Protein 4PZJ (pdb70)

Nearest PDB structures (foldseek):
  4pzj-assembly1_A-2  TM=9.991E-01  e=7.714E-11  Eggerthella lenta DSM 2243
  5xxp-assembly1_B  TM=8.390E-01  e=1.028E-04  Cupriavidus necator
  4ihs-assembly3_C  TM=8.800E-01  e=5.799E-04  Acinetobacter baylyi ADP1
  7d98-assembly1_Q  TM=8.339E-01  e=5.076E-04  Cupriavidus necator
  5fo5-assembly1_A-2  TM=8.628E-01  e=9.238E-04  Escherichia coli K-12

Organism: Eggerthella lenta (strain ATCC 25559 / DSM 2243 / CCUG 17323 / JCM 9979 / KCTC 3265 / NCTC 11813 / VPI 0255 / 1899 B) (NCBI:txid479437)

Secondary structure (DSSP, 8-state):
-HHHHHHHHH----HHHHHHHHTS-HHHHHHHHHHHHHHHTS-SEEEETTEEEE-HHHHHHHHHHT-

Solvent-accessible surface area: 4752 Å² total

Sequence (67 aa):
LDFRVETFLTVRTNYTRAAEELNITQPAVSQHIIAHLERDYGVPLFAYRNKKLQLTDAGALLRDALST

B-factor: mean 31.16, std 11.73, range [16.39, 90.83]

Foldseek 3Di:
DVVLLQLLVLVVPPQCVSCVVVVHHSVVSVVSQVVVCVVVVHHQWDADPNRIDGDPVVVVSVVVVVD

Radius of gyration: 11.24 Å; Cα contacts (8 Å, |Δi|>4): 64; chains: 1; bounding box: 28×23×25 Å

Structure (mmCIF, N/CA/C/O backbone):
data_4PZJ
#
_entry.id   4PZJ
#
_cell.length_a   31.623
_cell.length_b   31.623
_cell.length_c   132.340
_cell.angle_alpha   90.00
_cell.angle_beta   90.00
_cell.angle_gamma   90.00
#
_symmetry.space_group_name_H-M   'P 43 21 2'
#
loop_
_entity.id
_entity.type
_entity.pdbx_description
1 polymer 'Transcriptional regulator, LysR family'
2 non-polymer 'CHLORIDE ION'
3 water water
#
loop_
_atom_site.group_PDB
_atom_site.id
_atom_site.type_symbol
_atom_site.label_atom_id
_atom_site.label_alt_id
_atom_site.label_comp_id
_atom_site.label_asym_id
_atom_site.label_entity_id
_atom_site.label_seq_id
_atom_site.pdbx_PDB_ins_code
_atom_site.Cartn_x
_atom_site.Cartn_y
_atom_site.Cartn_z
_atom_site.occupancy
_atom_site.B_iso_or_equiv
_atom_site.auth_seq_id
_atom_site.auth_comp_id
_atom_site.auth_asym_id
_atom_site.auth_atom_id
_atom_site.pdbx_PDB_model_num
ATOM 9 N N .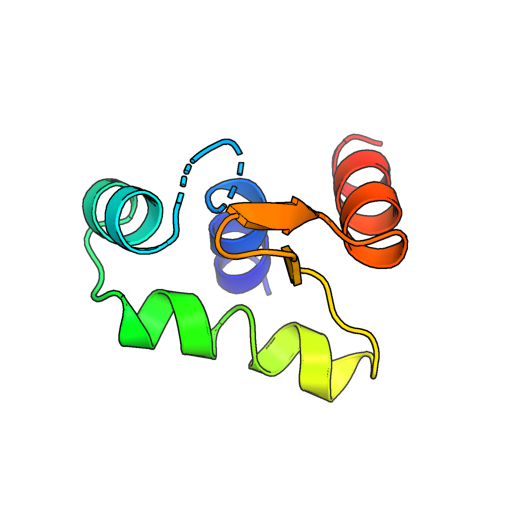 LEU A 1 2 ? 11.339 5.162 37.331 1.00 41.70 2 LEU A N 1
ATOM 10 C CA . LEU A 1 2 ? 10.269 5.559 38.242 1.00 40.05 2 LEU A CA 1
ATOM 11 C C . LEU A 1 2 ? 10.634 6.676 39.195 1.00 37.24 2 LEU A C 1
ATOM 12 O O . LEU A 1 2 ? 11.747 6.735 39.731 1.00 34.45 2 LEU A O 1
ATOM 17 N N . ASP A 1 3 ? 9.677 7.570 39.387 1.00 37.14 3 ASP A N 1
ATOM 18 C CA . ASP A 1 3 ? 9.859 8.761 40.222 1.00 38.96 3 ASP A CA 1
ATOM 19 C C . ASP A 1 3 ? 10.498 8.469 41.578 1.00 36.56 3 ASP A C 1
ATOM 20 O O . ASP A 1 3 ? 11.455 9.144 41.997 1.00 36.61 3 ASP A O 1
ATOM 25 N N . PHE A 1 4 ? 10.011 7.424 42.236 1.00 30.98 4 PHE A N 1
ATOM 26 C CA . PHE A 1 4 ? 10.474 7.089 43.572 1.00 31.59 4 PHE A CA 1
ATOM 27 C C . PHE A 1 4 ? 11.881 6.492 43.575 1.00 28.34 4 PHE A C 1
ATOM 28 O O . PHE A 1 4 ? 12.597 6.728 44.522 1.00 27.47 4 PHE A O 1
ATOM 36 N N . ARG A 1 5 ? 12.256 5.747 42.535 1.00 28.88 5 ARG A N 1
ATOM 37 C CA . ARG A 1 5 ? 13.629 5.219 42.450 1.00 29.16 5 ARG A CA 1
ATOM 38 C C . ARG A 1 5 ? 14.573 6.371 42.207 1.00 28.57 5 ARG A C 1
ATOM 39 O O . ARG A 1 5 ? 15.655 6.416 42.798 1.00 28.98 5 ARG A O 1
ATOM 47 N N . VAL A 1 6 ? 14.168 7.300 41.358 1.00 30.75 6 VAL A N 1
ATOM 48 C CA . VAL A 1 6 ? 14.957 8.498 41.083 1.00 30.03 6 VAL A CA 1
ATOM 49 C C . VAL A 1 6 ? 15.159 9.298 42.362 1.00 28.40 6 VAL A C 1
ATOM 50 O O . VAL A 1 6 ? 16.285 9.670 42.689 1.00 24.90 6 VAL A O 1
ATOM 54 N N . GLU A 1 7 ? 14.092 9.519 43.122 1.00 24.78 7 GLU A N 1
ATOM 55 C CA . GLU A 1 7 ? 14.162 10.255 44.382 1.00 26.71 7 GLU A CA 1
ATOM 56 C C . GLU A 1 7 ? 15.102 9.580 45.371 1.00 24.28 7 GLU A C 1
ATOM 57 O O . GLU A 1 7 ? 15.834 10.223 46.093 1.00 25.93 7 GLU A O 1
ATOM 63 N N . THR A 1 8 ? 15.095 8.244 45.428 1.00 22.85 8 THR A N 1
ATOM 64 C CA . THR A 1 8 ? 15.970 7.563 46.344 1.00 21.78 8 THR A CA 1
ATOM 65 C C . THR A 1 8 ? 17.410 7.747 45.896 1.00 20.61 8 THR A C 1
ATOM 66 O O . THR A 1 8 ? 18.275 8.033 46.733 1.00 21.85 8 THR A O 1
ATOM 70 N N . PHE A 1 9 ? 17.634 7.589 44.598 1.00 22.25 9 PHE A N 1
ATOM 71 C CA . PHE A 1 9 ? 19.002 7.754 44.054 1.00 19.04 9 PHE A CA 1
ATOM 72 C C . PHE A 1 9 ? 19.523 9.155 44.413 1.00 19.78 9 PHE A C 1
ATOM 73 O O . PHE A 1 9 ? 20.661 9.300 44.905 1.00 22.41 9 PHE A O 1
ATOM 81 N N . LEU A 1 10 ? 18.724 10.166 44.167 1.00 20.39 10 LEU A N 1
ATOM 82 C CA . LEU A 1 10 ? 19.205 11.521 44.459 1.00 20.89 10 LEU A CA 1
ATOM 83 C C . LEU A 1 10 ? 19.491 11.765 45.949 1.00 21.49 10 LEU A C 1
ATOM 84 O O . LEU A 1 10 ? 20.430 12.497 46.331 1.00 23.18 10 LEU A O 1
ATOM 89 N N . THR A 1 11 ? 18.671 11.190 46.834 1.00 19.54 11 THR A N 1
ATOM 90 C CA . THR A 1 11 ? 18.854 11.314 48.247 1.00 19.64 11 THR A CA 1
ATOM 91 C C . THR A 1 11 ? 20.186 10.645 48.664 1.00 20.65 11 THR A C 1
ATOM 92 O O . THR A 1 11 ? 20.928 11.196 49.436 1.00 22.88 11 THR A O 1
ATOM 96 N N . VAL A 1 12 ? 20.401 9.394 48.241 1.00 21.62 12 VAL A N 1
ATOM 97 C CA . VAL A 1 12 ? 21.648 8.750 48.577 1.00 21.47 12 VAL A CA 1
ATOM 98 C C . VAL A 1 12 ? 22.830 9.476 47.999 1.00 22.06 12 VAL A C 1
ATOM 99 O O . VAL A 1 12 ? 23.878 9.555 48.671 1.00 22.15 12 VAL A O 1
ATOM 123 N N . ARG A 1 14 ? 23.084 12.559 47.522 1.00 19.98 14 ARG A N 1
ATOM 124 C CA . ARG A 1 14 ? 23.270 13.785 48.338 1.00 22.57 14 ARG A CA 1
ATOM 125 C C . ARG A 1 14 ? 23.820 13.534 49.718 1.00 23.49 14 ARG A C 1
ATOM 126 O O . ARG A 1 14 ? 24.726 14.239 50.176 1.00 23.90 14 ARG A O 1
ATOM 134 N N . THR A 1 15 ? 23.308 12.495 50.385 1.00 22.79 15 THR A N 1
ATOM 135 C CA . THR A 1 15 ? 23.704 12.164 51.750 1.00 22.91 15 THR A CA 1
ATOM 136 C C . THR A 1 15 ? 25.027 11.370 51.832 1.00 21.89 15 THR A C 1
ATOM 137 O O . THR A 1 15 ? 25.736 11.423 52.842 1.00 22.94 15 THR A O 1
ATOM 149 N N . ASN A 1 17 ? 25.209 8.336 52.286 1.00 24.78 17 ASN A N 1
ATOM 150 C CA . ASN A 1 17 ? 25.064 7.540 53.475 1.00 22.25 17 ASN A CA 1
ATOM 151 C C . ASN A 1 17 ? 23.708 6.877 53.344 1.00 23.98 17 ASN A C 1
ATOM 152 O O . ASN A 1 17 ? 22.707 7.521 53.479 1.00 23.80 17 ASN A O 1
ATOM 157 N N . TYR A 1 18 ? 23.673 5.577 53.138 1.00 22.28 18 TYR A N 1
ATOM 158 C CA . TYR A 1 18 ? 22.348 4.957 52.956 1.00 21.87 18 TYR A CA 1
ATOM 159 C C . TYR A 1 18 ? 21.395 5.015 54.147 1.00 25.74 18 TYR A C 1
ATOM 160 O O . TYR A 1 18 ? 20.186 5.216 53.934 1.00 24.24 18 TYR A O 1
ATOM 169 N N . THR A 1 19 ? 21.869 4.757 55.371 1.00 24.55 19 THR A N 1
ATOM 170 C CA . THR A 1 19 ? 20.954 4.769 56.548 1.00 24.12 19 THR A CA 1
ATOM 171 C C . THR A 1 19 ? 20.400 6.172 56.733 1.00 24.92 19 THR A C 1
ATOM 172 O O . THR A 1 19 ? 19.253 6.325 57.094 1.00 25.19 19 THR A O 1
ATOM 176 N N . ARG A 1 20 ? 21.206 7.173 56.461 1.00 25.27 20 ARG A N 1
ATOM 177 C CA . ARG A 1 20 ? 20.776 8.567 56.549 1.00 27.95 20 ARG A CA 1
ATOM 178 C C . ARG A 1 20 ? 19.693 8.886 55.509 1.00 26.98 20 ARG A C 1
ATOM 179 O O . ARG A 1 20 ? 18.702 9.561 55.806 1.00 28.01 20 ARG A O 1
ATOM 187 N N . ALA A 1 21 ? 19.875 8.400 54.287 1.00 26.13 21 ALA A N 1
ATOM 188 C CA . ALA A 1 21 ? 18.888 8.573 53.209 1.00 25.26 21 ALA A CA 1
ATOM 189 C C . ALA A 1 21 ? 17.593 7.932 53.649 1.00 23.93 21 ALA A C 1
ATOM 190 O O . ALA A 1 21 ? 16.484 8.465 53.431 1.00 23.33 21 ALA A O 1
ATOM 192 N N . ALA A 1 22 ? 17.696 6.717 54.188 1.00 23.51 22 ALA A N 1
ATOM 193 C CA . ALA A 1 22 ? 16.477 6.032 54.647 1.00 26.24 22 ALA A CA 1
ATOM 194 C C . ALA A 1 22 ? 15.727 6.848 55.695 1.00 26.94 22 ALA A C 1
ATOM 195 O O . ALA A 1 22 ? 14.515 6.973 55.607 1.00 26.96 22 ALA A O 1
ATOM 197 N N . GLU A 1 23 ? 16.437 7.414 56.665 1.00 26.21 23 GLU A N 1
ATOM 198 C CA . GLU A 1 23 ? 15.785 8.200 57.728 1.00 30.07 23 GLU A CA 1
ATOM 199 C C . GLU A 1 23 ? 15.086 9.358 57.080 1.00 29.08 23 GLU A C 1
ATOM 200 O O . GLU A 1 23 ? 13.936 9.692 57.411 1.00 26.72 23 GLU A O 1
ATOM 20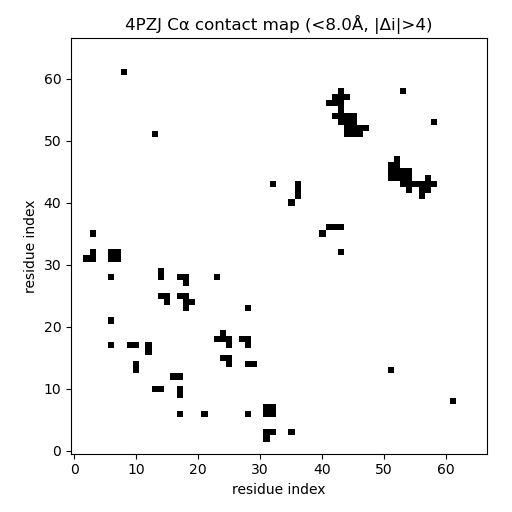6 N N . GLU A 1 24 ? 15.746 9.959 56.106 1.00 26.17 24 GLU A N 1
ATOM 207 C CA . GLU A 1 24 ? 15.200 11.166 55.446 1.00 27.15 24 GLU A CA 1
ATOM 208 C C . GLU A 1 24 ? 13.969 10.825 54.650 1.00 28.36 24 GLU A C 1
ATOM 209 O O . GLU A 1 24 ? 12.989 11.556 54.663 1.00 29.44 24 GLU A O 1
ATOM 215 N N . LEU A 1 25 ? 13.991 9.665 54.004 1.00 25.49 25 LEU A N 1
ATOM 216 C CA . LEU A 1 25 ? 12.866 9.219 53.170 1.00 27.11 25 LEU A CA 1
ATOM 217 C C . LEU A 1 25 ? 11.752 8.546 53.962 1.00 28.02 25 LEU A C 1
ATOM 218 O O . LEU A 1 25 ? 10.698 8.246 53.399 1.00 27.14 25 LEU A O 1
ATOM 223 N N . ASN A 1 26 ? 11.991 8.289 55.236 1.00 27.18 26 ASN A N 1
ATOM 224 C CA . ASN A 1 26 ? 11.033 7.602 56.114 1.00 29.23 26 ASN A CA 1
ATOM 225 C C . ASN A 1 26 ? 10.706 6.209 55.604 1.00 29.91 26 ASN A C 1
ATOM 226 O O . ASN A 1 26 ? 9.544 5.763 55.606 1.00 30.89 26 ASN A O 1
ATOM 231 N N . ILE A 1 27 ? 11.745 5.517 55.140 1.00 24.17 27 ILE A N 1
ATOM 232 C CA . ILE A 1 27 ? 11.616 4.144 54.705 1.00 26.27 27 ILE A CA 1
ATOM 233 C C . ILE A 1 27 ? 12.823 3.430 55.295 1.00 26.69 27 ILE A C 1
ATOM 234 O O . ILE A 1 27 ? 13.682 4.066 55.844 1.00 28.13 27 ILE A O 1
ATOM 239 N N . THR A 1 28 ? 12.868 2.109 55.175 1.00 26.54 28 THR A N 1
ATOM 240 C CA . THR A 1 28 ? 13.924 1.356 55.786 1.00 24.86 28 THR A CA 1
ATOM 241 C C . THR A 1 28 ? 15.153 1.364 54.871 1.00 20.53 28 THR A C 1
ATOM 242 O O . THR A 1 28 ? 15.041 1.595 53.685 1.00 22.80 28 THR A O 1
ATOM 246 N N . GLN A 1 29 ? 16.334 1.098 55.428 1.00 22.61 29 GLN A N 1
ATOM 247 C CA . GLN A 1 29 ? 17.482 1.008 54.569 1.00 21.91 29 GLN A CA 1
ATOM 248 C C . GLN A 1 29 ? 17.356 -0.087 53.497 1.00 20.09 29 GLN A C 1
ATOM 249 O O . GLN A 1 29 ? 17.674 0.106 52.334 1.00 21.92 29 GLN A O 1
ATOM 255 N N . PRO A 1 30 ? 16.902 -1.309 53.870 1.00 21.03 30 PRO A N 1
ATOM 256 C CA . PRO A 1 30 ? 16.761 -2.228 52.784 1.00 22.53 30 PRO A CA 1
ATOM 257 C C . PRO A 1 30 ? 15.856 -1.759 51.644 1.00 23.12 30 PRO A C 1
ATOM 258 O O . PRO A 1 30 ? 16.112 -2.101 50.500 1.00 23.15 30 PRO A O 1
ATOM 262 N N . ALA A 1 31 ? 14.825 -0.943 51.938 1.00 23.06 31 ALA A N 1
ATOM 263 C CA . ALA A 1 31 ? 13.992 -0.371 50.898 1.00 25.64 31 ALA A CA 1
ATOM 264 C C . ALA A 1 31 ? 14.773 0.566 49.986 1.00 22.05 31 ALA A C 1
ATOM 265 O O . ALA A 1 31 ? 14.646 0.482 48.774 1.00 23.81 31 ALA A O 1
ATOM 267 N N . VAL A 1 32 ? 15.602 1.430 50.596 1.00 22.58 32 VAL A N 1
ATOM 268 C CA . VAL A 1 32 ? 16.486 2.313 49.877 1.00 22.33 32 VAL A CA 1
ATOM 269 C C . VAL A 1 32 ? 17.397 1.477 48.956 1.00 20.27 32 VAL A C 1
ATOM 270 O O . VAL A 1 32 ? 17.521 1.718 47.762 1.00 20.20 32 VAL A O 1
ATOM 274 N N . SER A 1 33 ? 18.031 0.464 49.524 1.00 24.07 33 SER A N 1
ATOM 275 C CA . SER A 1 33 ? 18.939 -0.379 48.759 1.00 22.22 33 SER A CA 1
ATOM 276 C C . SER A 1 33 ? 18.255 -1.149 47.624 1.00 24.07 33 SER A C 1
ATOM 277 O O . SER A 1 33 ? 18.809 -1.261 46.561 1.00 23.55 33 SER A O 1
ATOM 280 N N . GLN A 1 34 ? 16.996 -1.594 47.816 1.00 22.84 34 GLN A N 1
ATOM 281 C CA . GLN A 1 34 ? 16.230 -2.236 46.757 1.00 26.11 34 GLN A CA 1
ATOM 282 C C . GLN A 1 34 ? 15.899 -1.281 45.589 1.00 23.03 34 GLN A C 1
ATOM 28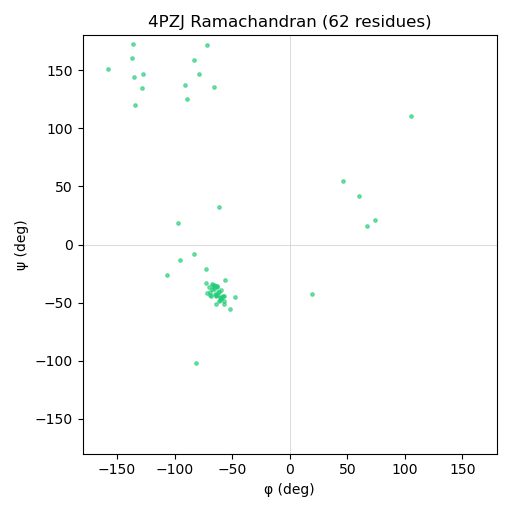3 O O . GLN A 1 34 ? 15.949 -1.664 44.427 1.00 24.61 34 GLN A O 1
ATOM 289 N N . HIS A 1 35 ? 15.584 -0.012 45.880 1.00 21.65 35 HIS A N 1
ATOM 290 C CA . HIS 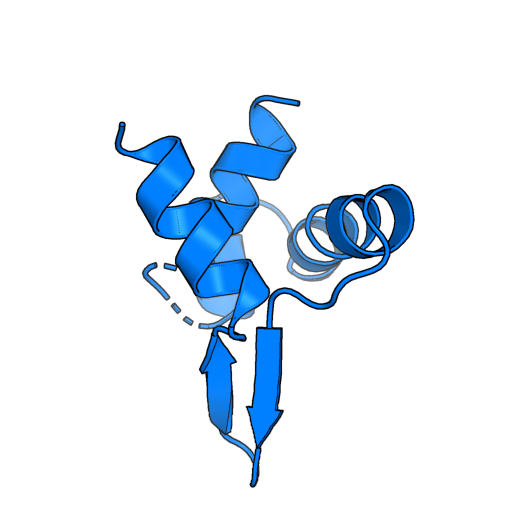A 1 35 ? 15.365 0.928 44.830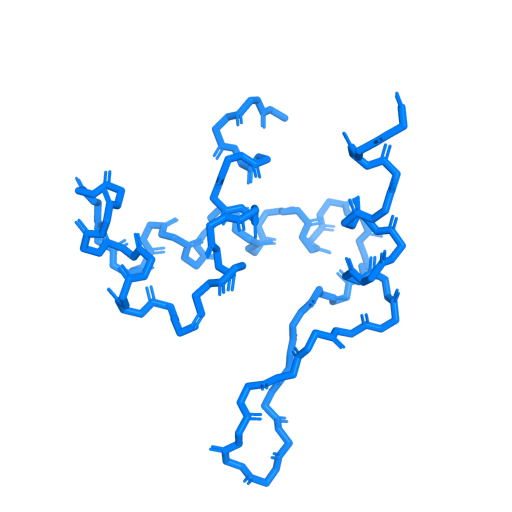 1.00 23.11 35 HIS A CA 1
ATOM 291 C C . HIS A 1 35 ? 16.606 1.102 43.962 1.00 19.80 35 HIS A C 1
ATOM 292 O O . HIS A 1 35 ? 16.536 1.094 42.757 1.00 20.43 35 HIS A O 1
ATOM 299 N N A ILE A 1 36 ? 17.745 1.320 44.635 0.50 21.04 36 ILE A N 1
ATOM 300 N N B ILE A 1 36 ? 17.754 1.300 44.603 0.50 21.88 36 ILE A N 1
ATOM 301 C CA A ILE A 1 36 ? 19.026 1.465 43.954 0.50 20.42 36 ILE A CA 1
ATOM 302 C CA B ILE A 1 36 ? 18.983 1.461 43.849 0.50 21.79 36 ILE A CA 1
ATOM 303 C C A ILE A 1 36 ? 19.366 0.178 43.192 0.50 19.69 36 ILE A C 1
ATOM 304 C C B ILE A 1 36 ? 19.389 0.156 43.168 0.50 20.42 36 ILE A C 1
ATOM 305 O O A ILE A 1 36 ? 19.703 0.220 42.016 0.50 20.55 36 ILE A O 1
ATOM 306 O O B ILE A 1 36 ? 19.793 0.163 42.014 0.50 21.78 36 ILE A O 1
ATOM 315 N N . ALA A 1 37 ? 19.233 -0.961 43.858 1.00 21.63 37 ALA A N 1
ATOM 316 C CA . ALA A 1 37 ? 19.532 -2.240 43.253 1.00 23.77 37 ALA A CA 1
ATOM 317 C C . ALA A 1 37 ? 18.705 -2.484 41.974 1.00 24.15 37 ALA A C 1
ATOM 318 O O . ALA A 1 37 ? 19.165 -3.039 41.024 1.00 25.91 37 ALA A O 1
ATOM 320 N N . HIS A 1 38 ? 17.437 -2.095 41.975 1.00 22.31 38 HIS A N 1
ATOM 321 C CA . HIS A 1 38 ? 16.646 -2.217 40.771 1.00 24.10 38 HIS A CA 1
ATOM 322 C C . HIS A 1 38 ? 17.218 -1.390 39.598 1.00 23.33 38 HIS A C 1
ATOM 323 O O . HIS A 1 38 ? 17.239 -1.848 38.486 1.00 24.86 38 HIS A O 1
ATOM 330 N N . LEU A 1 39 ? 17.621 -0.129 39.834 1.00 23.30 39 LEU A N 1
ATOM 331 C CA . LEU A 1 39 ? 18.190 0.662 38.786 1.00 24.80 39 LEU A CA 1
ATOM 332 C C . LEU A 1 39 ? 19.487 0.032 38.273 1.00 21.99 39 LEU A C 1
ATOM 333 O O . LEU A 1 39 ? 19.725 -0.005 37.086 1.00 22.50 39 LEU A O 1
ATOM 338 N N . GLU A 1 40 ? 20.2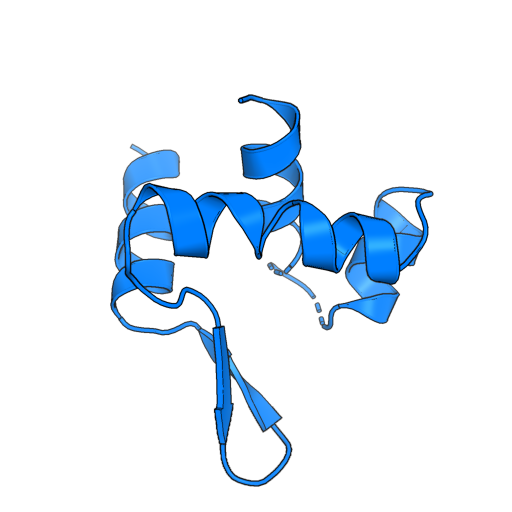91 -0.478 39.189 1.00 23.63 40 GLU A N 1
ATOM 339 C CA . GLU A 1 40 ? 21.581 -1.012 38.808 1.00 23.16 40 GLU A CA 1
ATOM 340 C C . GLU A 1 40 ? 21.396 -2.304 38.016 1.00 25.02 40 GLU A C 1
ATOM 341 O O . GLU A 1 40 ? 22.128 -2.554 37.069 1.00 24.92 40 GLU A O 1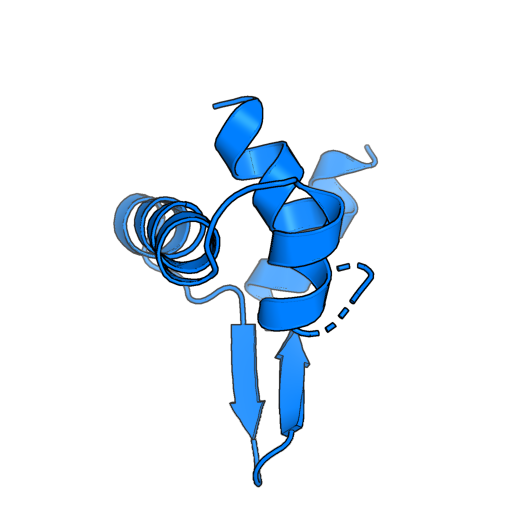
ATOM 347 N N . ARG A 1 41 ? 20.398 -3.097 38.397 1.00 24.24 41 ARG A N 1
ATOM 348 C CA . ARG A 1 41 ? 20.120 -4.321 37.669 1.00 28.56 41 ARG A CA 1
ATOM 349 C C . ARG A 1 41 ? 19.491 -4.008 36.286 1.00 28.75 41 ARG A C 1
ATOM 350 O O . ARG A 1 41 ? 19.884 -4.581 35.259 1.00 29.48 41 ARG A O 1
ATOM 358 N N . ASP A 1 42 ? 18.568 -3.037 36.244 1.00 26.74 42 ASP A N 1
ATOM 359 C CA . ASP A 1 42 ? 17.871 -2.648 35.029 1.00 30.84 42 ASP A CA 1
ATOM 360 C C . ASP A 1 42 ? 18.833 -2.088 33.970 1.00 29.89 42 ASP A C 1
ATOM 361 O O . ASP A 1 42 ? 18.728 -2.463 32.801 1.00 31.42 42 ASP A O 1
ATOM 366 N N . TYR A 1 43 ? 19.778 -1.223 34.383 1.00 26.28 43 TYR A N 1
ATOM 367 C CA . TYR A 1 43 ? 20.730 -0.576 33.489 1.00 26.63 43 TYR A CA 1
ATOM 368 C C . TYR A 1 43 ? 22.072 -1.279 33.381 1.00 28.20 43 TYR A C 1
ATOM 369 O O . TYR A 1 43 ? 22.829 -1.024 32.468 1.00 31.74 43 TYR A O 1
ATOM 378 N N . GLY A 1 44 ? 22.335 -2.209 34.279 1.00 27.96 44 GLY A N 1
ATOM 379 C CA . GLY A 1 44 ? 23.543 -2.988 34.200 1.00 27.74 44 GLY A CA 1
ATOM 380 C C . GLY A 1 44 ? 24.796 -2.272 34.596 1.00 29.35 44 GLY A C 1
ATOM 381 O O . GLY A 1 44 ? 25.901 -2.697 34.228 1.00 31.42 44 GLY A O 1
ATOM 382 N N . VAL A 1 45 ? 24.664 -1.197 35.359 1.00 26.03 45 VAL A N 1
ATOM 383 C CA . VAL A 1 45 ? 25.845 -0.442 35.809 1.00 27.49 45 VAL A CA 1
ATOM 384 C C . VAL A 1 45 ? 25.688 -0.116 37.292 1.00 24.74 45 VAL A C 1
ATOM 385 O O . VAL A 1 45 ? 24.547 0.153 37.758 1.00 26.50 45 VAL A O 1
ATOM 389 N N . PRO A 1 46 ? 26.777 -0.130 38.059 1.00 23.29 46 PRO A N 1
ATOM 390 C CA . PRO A 1 46 ? 26.704 0.234 39.443 1.00 22.58 46 PRO A CA 1
ATOM 391 C C . PRO A 1 46 ? 26.652 1.765 39.572 1.00 21.07 46 PRO A C 1
ATOM 392 O O . PRO A 1 46 ? 27.275 2.465 38.766 1.00 24.95 46 PRO A O 1
ATOM 396 N N . LEU A 1 47 ? 25.944 2.228 40.581 1.00 22.25 47 LEU A N 1
ATOM 397 C CA . LEU A 1 47 ? 25.807 3.672 40.826 1.00 20.66 47 LEU A CA 1
ATOM 398 C C . LEU A 1 47 ? 26.622 4.108 42.034 1.00 21.65 47 LEU A C 1
ATOM 399 O O . LEU A 1 47 ? 26.973 5.284 42.175 1.00 20.64 47 LEU A O 1
ATOM 404 N N . PHE A 1 48 ? 26.852 3.203 42.951 1.00 21.26 48 PHE A N 1
ATOM 405 C CA . PHE A 1 48 ? 27.643 3.435 44.157 1.00 22.06 48 PHE A CA 1
ATOM 406 C C . PHE A 1 48 ? 28.561 2.271 44.406 1.00 23.91 48 PHE A C 1
ATOM 407 O O . PHE A 1 48 ? 28.324 1.181 43.896 1.00 23.08 48 PHE A O 1
ATOM 415 N N . ALA A 1 49 ? 29.602 2.523 45.203 1.00 25.43 49 ALA A N 1
ATOM 416 C CA . ALA A 1 49 ? 30.532 1.478 45.615 1.00 26.66 49 ALA A CA 1
ATOM 417 C C . ALA A 1 49 ? 31.255 1.887 46.878 1.00 25.45 49 ALA A C 1
ATOM 418 O O . ALA A 1 49 ? 31.412 3.073 47.141 1.00 25.79 49 ALA A O 1
ATOM 420 N N . TYR A 1 50 ? 31.645 0.906 47.680 1.00 25.02 50 TYR A N 1
ATOM 421 C CA . TYR A 1 50 ? 32.524 1.168 48.812 1.00 24.76 50 TYR A CA 1
ATOM 422 C C . TYR A 1 50 ? 33.949 0.997 48.292 1.00 26.68 50 TYR A C 1
ATOM 423 O O . TYR A 1 50 ? 34.223 0.106 47.523 1.00 28.39 50 TYR A O 1
ATOM 432 N N . ARG A 1 51 ? 34.804 1.903 48.696 1.00 29.28 51 ARG A N 1
ATOM 433 C CA . ARG A 1 51 ? 36.221 1.790 48.380 1.00 38.52 51 ARG A CA 1
ATOM 434 C C . ARG A 1 51 ? 36.884 2.087 49.682 1.00 43.24 51 ARG A C 1
ATOM 435 O O . ARG A 1 51 ? 36.687 3.173 50.237 1.00 38.90 51 ARG A O 1
ATOM 443 N N . ASN A 1 52 ? 37.656 1.113 50.169 1.00 47.98 52 ASN A N 1
ATOM 444 C CA . ASN A 1 52 ? 38.367 1.240 51.430 1.00 48.61 52 ASN A CA 1
ATOM 445 C C . ASN A 1 52 ? 37.453 1.804 52.493 1.00 50.14 52 ASN A C 1
ATOM 446 O O . ASN A 1 52 ? 37.718 2.847 53.092 1.00 52.08 52 ASN A O 1
ATOM 451 N N . LYS A 1 53 ? 36.327 1.121 52.654 1.00 52.73 53 LYS A N 1
ATOM 452 C CA . LYS A 1 53 ? 35.370 1.424 53.702 1.00 57.23 53 LYS A CA 1
ATOM 453 C C . LYS A 1 53 ? 34.645 2.775 53.579 1.00 51.52 53 LYS A C 1
ATOM 454 O O . LYS A 1 53 ? 34.041 3.226 54.550 1.00 50.50 53 LYS A O 1
ATOM 460 N N . LYS A 1 54 ? 34.684 3.414 52.403 1.00 39.77 54 LYS A N 1
ATOM 461 C CA . LYS A 1 54 ? 34.001 4.706 52.222 1.00 34.91 54 LYS A CA 1
ATOM 462 C C . LYS A 1 54 ? 33.090 4.681 50.987 1.00 26.91 54 LYS A C 1
ATOM 463 O O . LYS A 1 54 ? 33.481 4.162 49.970 1.00 28.43 54 LYS A O 1
ATOM 469 N N . LEU A 1 55 ? 31.863 5.190 51.119 1.00 26.29 55 LEU A N 1
ATOM 470 C CA . LEU A 1 55 ? 30.939 5.238 49.986 1.00 25.60 55 LEU A CA 1
ATOM 471 C C . LEU A 1 55 ? 31.442 6.188 48.886 1.00 24.04 55 LEU A C 1
ATOM 472 O O . LEU A 1 55 ? 31.876 7.331 49.182 1.00 26.72 55 LEU A O 1
ATOM 477 N N . GLN A 1 56 ? 31.346 5.727 47.645 1.00 22.91 56 GLN A N 1
ATOM 478 C CA . GLN A 1 56 ? 31.710 6.457 46.459 1.00 26.01 56 GLN A CA 1
ATOM 479 C C . GLN A 1 56 ? 30.556 6.469 45.446 1.00 24.74 56 GLN A C 1
ATOM 480 O O . GLN A 1 56 ? 29.814 5.495 45.337 1.00 24.59 56 GLN A O 1
ATOM 486 N N . LEU A 1 57 ? 30.443 7.559 44.706 1.00 22.27 57 LEU A N 1
ATOM 487 C CA . LEU A 1 57 ? 29.549 7.654 43.581 1.00 23.06 57 LEU A CA 1
ATOM 488 C C . LEU A 1 57 ? 30.365 7.180 42.386 1.00 24.84 57 LEU A C 1
ATOM 489 O O . LEU A 1 57 ? 31.480 7.685 42.113 1.00 24.71 57 LEU A O 1
ATOM 494 N N . THR A 1 58 ? 29.863 6.188 41.665 1.00 22.38 58 THR A N 1
ATOM 495 C CA . THR A 1 58 ? 30.553 5.699 40.486 1.00 23.21 58 THR A CA 1
ATOM 496 C C . THR A 1 58 ? 30.500 6.653 39.288 1.00 23.17 58 THR A C 1
ATOM 497 O O . THR A 1 58 ? 29.828 7.694 39.335 1.00 22.05 58 THR A O 1
ATOM 501 N N . ASP A 1 59 ? 31.253 6.343 38.226 1.00 25.33 59 ASP A N 1
ATOM 502 C CA . ASP A 1 59 ? 31.188 7.141 37.008 1.00 24.23 59 ASP A CA 1
ATOM 503 C C . ASP A 1 59 ? 29.760 7.186 36.473 1.00 22.75 59 ASP A C 1
ATOM 504 O O . ASP A 1 59 ? 29.295 8.243 36.090 1.00 24.65 59 ASP A O 1
ATOM 509 N N . ALA A 1 60 ? 29.058 6.060 36.449 1.00 24.43 60 ALA A N 1
ATOM 510 C CA . ALA A 1 60 ? 27.639 6.049 35.989 1.00 23.85 60 ALA A CA 1
ATOM 511 C C . ALA A 1 60 ? 26.748 6.844 36.935 1.00 23.18 60 ALA A C 1
ATOM 512 O O . ALA A 1 60 ? 25.794 7.526 36.484 1.00 25.89 60 ALA A O 1
ATOM 514 N N . GLY A 1 61 ? 27.031 6.783 38.232 1.00 20.65 61 GLY A N 1
ATOM 515 C CA . GLY A 1 61 ? 26.304 7.562 39.252 1.00 20.75 61 GLY A CA 1
ATOM 516 C C . GLY A 1 61 ? 26.415 9.059 38.957 1.00 22.30 61 GLY A C 1
ATOM 517 O O . GLY A 1 61 ? 25.451 9.788 39.022 1.00 23.42 61 GLY A O 1
ATOM 518 N N . ALA A 1 62 ? 27.624 9.525 38.632 1.00 20.84 62 ALA A N 1
ATOM 519 C CA . ALA A 1 62 ? 27.814 10.937 38.311 1.00 19.85 62 ALA A CA 1
ATOM 520 C C . ALA A 1 62 ? 27.102 11.353 37.017 1.00 21.39 62 ALA A C 1
ATOM 521 O O . ALA A 1 62 ? 26.580 12.470 36.915 1.00 22.75 62 ALA A O 1
ATOM 523 N N . LEU A 1 63 ? 27.027 10.463 36.020 1.00 21.38 63 LEU A N 1
ATOM 524 C CA . LEU A 1 63 ? 26.396 10.730 34.775 1.00 20.35 63 LEU A CA 1
ATOM 525 C C . LEU A 1 63 ? 24.885 10.837 35.046 1.00 21.65 63 LEU A C 1
ATOM 526 O O . LEU A 1 63 ? 24.240 11.781 34.599 1.00 24.30 63 LEU A O 1
ATOM 531 N N . LEU A 1 64 ? 24.373 9.915 35.853 1.00 21.59 64 LEU A N 1
ATOM 532 C CA . LEU A 1 64 ? 22.935 9.938 36.216 1.00 21.93 64 LEU A CA 1
ATOM 533 C C . LEU A 1 64 ? 22.612 11.234 36.961 1.00 23.29 64 LEU A C 1
ATOM 534 O O . LEU A 1 64 ? 21.599 11.906 36.661 1.00 24.29 64 LEU A O 1
ATOM 539 N N . ARG A 1 65 ? 23.435 11.565 37.954 1.00 21.89 65 ARG A N 1
ATOM 540 C CA . ARG A 1 65 ? 23.245 12.798 38.733 1.00 23.58 65 ARG A CA 1
ATOM 541 C C . ARG A 1 65 ? 23.126 13.991 37.824 1.00 26.03 65 ARG A C 1
ATOM 542 O O . ARG A 1 65 ? 22.179 14.771 37.931 1.00 26.18 65 ARG A O 1
ATOM 550 N N . ASP A 1 66 ? 24.128 14.193 36.969 1.00 25.19 66 ASP A N 1
ATOM 551 C CA . ASP A 1 66 ? 24.106 15.365 36.091 1.00 24.44 66 ASP A CA 1
ATOM 552 C C . ASP A 1 66 ? 22.982 15.337 35.058 1.00 26.94 66 ASP A C 1
ATOM 553 O O . ASP A 1 66 ? 22.431 16.356 34.705 1.00 27.27 66 ASP A O 1
ATOM 558 N N . ALA A 1 67 ? 22.624 14.158 34.552 1.00 22.47 67 ALA A N 1
ATOM 559 C CA . ALA A 1 67 ? 21.568 14.070 33.544 1.00 26.16 67 ALA A CA 1
ATOM 560 C C . ALA A 1 67 ? 20.230 14.441 34.131 1.00 29.08 67 ALA A C 1
ATOM 561 O O . ALA A 1 67 ? 19.403 15.041 33.456 1.00 33.24 67 ALA A O 1
ATOM 563 N N . LEU A 1 68 ? 20.038 14.099 35.397 1.00 27.22 68 LEU A N 1
ATOM 564 C CA . LEU A 1 68 ? 18.769 14.375 36.084 1.00 29.10 68 LEU A CA 1
ATOM 565 C C . LEU A 1 68 ? 18.604 15.854 36.389 1.00 34.98 68 LEU A C 1
ATOM 566 O O . LEU A 1 68 ? 17.484 16.317 36.551 1.00 43.83 68 LEU A O 1
ATOM 571 N N . SER A 1 69 ? 19.698 16.598 36.422 1.00 36.31 69 SER A N 1
ATOM 572 C CA . SER A 1 69 ? 19.632 18.046 36.638 1.00 44.95 69 SER A CA 1
ATOM 573 C C . SER A 1 69 ? 19.686 18.865 35.326 1.00 50.92 69 SER A C 1
ATOM 574 O O . SER A 1 69 ? 19.957 20.070 35.350 1.00 54.86 69 SER A O 1
ATOM 577 N N . THR A 1 70 ? 19.395 18.204 34.202 1.00 55.81 70 THR A N 1
ATOM 578 C CA . THR A 1 70 ? 19.372 18.809 32.868 1.00 57.85 70 THR A CA 1
ATOM 579 C C . THR A 1 70 ? 17.959 18.692 32.300 1.00 64.94 70 THR A C 1
ATOM 580 O O . THR A 1 70 ? 17.123 19.578 32.487 1.00 71.27 70 THR A O 1
#

CATH classification: 1.10.10.10

InterPro domains:
  IPR000847 LysR, HTH, N-terminal domain [PF00126] (6-61)
  IPR000847 LysR, HTH, N-terminal domain [PR00039] (18-29)
  IPR000847 LysR, HTH, N-terminal domain [PR00039] (29-39)
  IPR000847 LysR, HTH, N-terminal domain [PR00039] (39-50)
  IPR000847 LysR, HTH, N-terminal domain [PS50931] (1-58)
  IPR005119 LysR, substrate-binding [PF03466] (89-278)
  IPR036388 Winged helix-like DNA-binding domain superfamily [G3DSA:1.10.10.10] (1-70)
  IPR036390 Winged helix DNA-binding domain super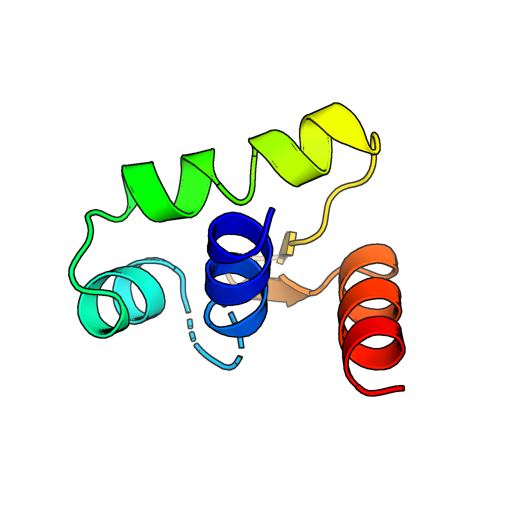family [SSF46785] (7-84)